Protein AF-A0A9W4GUT0-F1 (afdb_monomer)

Radius of gyration: 20.01 Å; Cα contacts (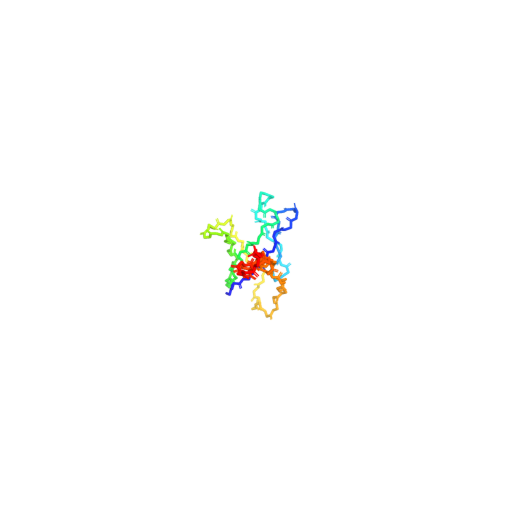8 Å, |Δi|>4): 134; chains: 1; bounding box: 44×55×43 Å

pLDDT: mean 80.52, std 18.6, range [43.09, 97.88]

Nearest PDB structures (foldseek):
  8b4h-assembly1_D  TM=7.982E-01  e=4.277E-02  Geobacillus stearothermophilus
  3b9c-assembly1_A  TM=4.876E-01  e=3.809E-01  Homo sapiens
  5it6-assembly1_A  TM=4.795E-01  e=4.857E-01  Gallus gallus
  5cbl-assembly4_D  TM=4.996E-01  e=6.993E-01  Homo sapiens

Structure (mmCIF, N/CA/C/O backbone):
data_AF-A0A9W4GUT0-F1
#
_entry.id   AF-A0A9W4GUT0-F1
#
loop_
_atom_site.group_PDB
_atom_site.id
_atom_site.type_symbol
_atom_site.label_atom_id
_atom_site.label_alt_id
_atom_site.label_comp_id
_atom_site.label_asym_id
_atom_site.label_entity_id
_atom_site.label_seq_id
_atom_site.pdbx_PDB_ins_code
_atom_site.Cartn_x
_atom_site.Cartn_y
_atom_site.Cartn_z
_atom_site.occupancy
_atom_site.B_iso_or_equiv
_atom_site.auth_seq_id
_atom_site.auth_comp_id
_atom_site.auth_asym_id
_atom_site.aut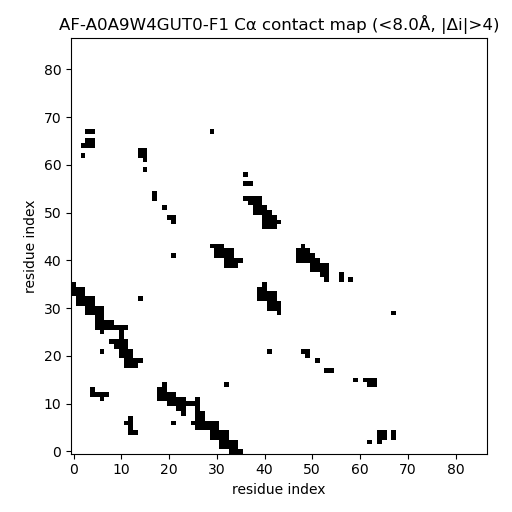h_atom_id
_atom_site.pdbx_PDB_model_num
ATOM 1 N N . MET A 1 1 ? -0.381 -6.798 11.014 1.00 89.00 1 MET A N 1
ATOM 2 C CA . MET A 1 1 ? -0.348 -8.031 10.172 1.00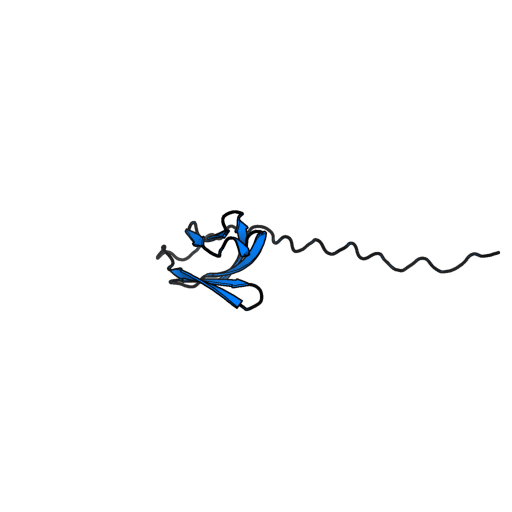 89.00 1 MET A CA 1
ATOM 3 C C . MET A 1 1 ? 0.153 -7.680 8.772 1.00 89.00 1 MET A C 1
ATOM 5 O O . MET A 1 1 ? -0.001 -6.528 8.395 1.00 89.00 1 MET A O 1
ATOM 9 N N . THR A 1 2 ? 0.685 -8.618 7.979 1.00 93.19 2 THR A N 1
ATOM 10 C CA . THR A 1 2 ? 1.164 -8.323 6.607 1.00 93.19 2 THR A CA 1
ATOM 11 C C . THR A 1 2 ? 0.411 -9.135 5.562 1.00 93.19 2 THR A C 1
ATOM 13 O O . THR A 1 2 ? 0.169 -10.326 5.744 1.00 93.19 2 THR A O 1
ATOM 16 N N . VAL A 1 3 ? 0.035 -8.488 4.459 1.00 93.69 3 VAL A N 1
ATOM 17 C CA . VAL A 1 3 ? -0.805 -9.062 3.406 1.00 93.69 3 VAL A CA 1
ATOM 18 C C . VAL A 1 3 ? -0.209 -8.767 2.034 1.00 93.69 3 VAL A C 1
ATOM 20 O O . VAL A 1 3 ? 0.004 -7.613 1.683 1.00 93.69 3 VAL A O 1
ATOM 23 N N . GLN A 1 4 ? -0.018 -9.792 1.208 1.00 95.38 4 GLN A N 1
ATOM 24 C CA . GLN A 1 4 ? 0.455 -9.608 -0.167 1.00 95.38 4 GLN A CA 1
ATOM 25 C C . GLN A 1 4 ? -0.686 -9.250 -1.124 1.00 95.38 4 GLN A C 1
ATOM 27 O O . GLN A 1 4 ? -1.749 -9.881 -1.114 1.00 95.38 4 GLN A O 1
ATOM 32 N N . ARG A 1 5 ? -0.480 -8.253 -1.988 1.00 95.19 5 ARG A N 1
ATOM 33 C CA . ARG A 1 5 ? -1.444 -7.859 -3.027 1.00 95.19 5 ARG A CA 1
ATOM 34 C C . ARG A 1 5 ? -0.774 -7.584 -4.357 1.00 95.19 5 ARG A C 1
ATOM 36 O O .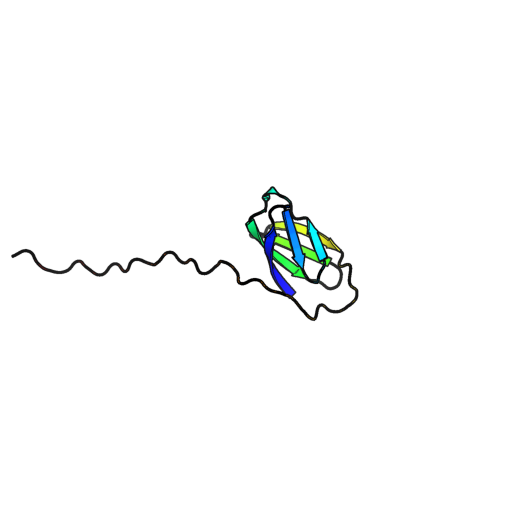 ARG A 1 5 ? 0.279 -6.967 -4.414 1.00 95.19 5 ARG A O 1
ATOM 43 N N . LEU A 1 6 ? -1.448 -7.995 -5.427 1.00 96.69 6 LEU A N 1
ATOM 44 C CA . LEU A 1 6 ? -1.115 -7.569 -6.777 1.00 96.69 6 LEU A CA 1
ATOM 45 C C . LEU A 1 6 ? -1.641 -6.149 -6.995 1.00 96.69 6 LEU A C 1
ATOM 47 O O . LEU A 1 6 ? -2.828 -5.889 -6.770 1.00 96.69 6 LEU A O 1
ATOM 51 N N . VAL A 1 7 ? -0.777 -5.252 -7.457 1.00 96.69 7 VAL A N 1
ATOM 52 C CA . VAL A 1 7 ? -1.191 -3.924 -7.910 1.00 96.69 7 VAL A CA 1
ATOM 53 C C . VAL A 1 7 ? -1.943 -4.078 -9.230 1.00 96.69 7 VAL A C 1
ATOM 55 O O . VAL A 1 7 ? -1.432 -4.662 -10.188 1.00 96.69 7 VAL A O 1
ATOM 58 N N . ASN A 1 8 ? -3.176 -3.577 -9.284 1.00 96.50 8 ASN A N 1
ATOM 59 C CA . ASN A 1 8 ? -3.991 -3.641 -10.493 1.00 96.50 8 ASN A CA 1
ATOM 60 C C . ASN A 1 8 ? -3.479 -2.681 -11.584 1.00 96.50 8 ASN A C 1
ATOM 62 O O . ASN A 1 8 ? -2.616 -1.845 -11.333 1.00 96.5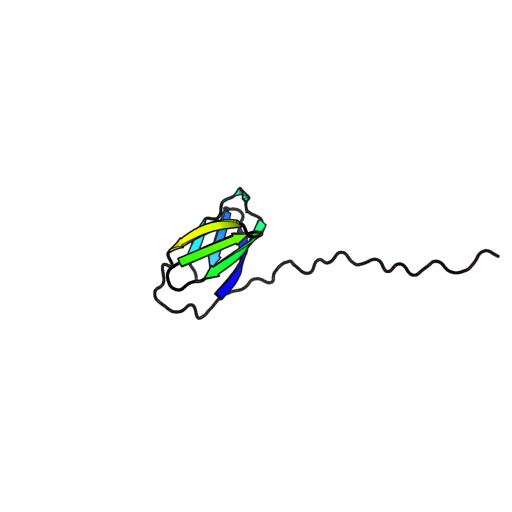0 8 ASN A O 1
ATOM 66 N N . ALA A 1 9 ? -4.054 -2.762 -12.788 1.00 96.00 9 ALA A N 1
ATOM 67 C CA . ALA A 1 9 ? -3.676 -1.921 -13.932 1.00 96.00 9 ALA A CA 1
ATOM 68 C C . ALA A 1 9 ? -3.816 -0.402 -13.687 1.00 96.00 9 ALA A C 1
ATOM 70 O O . ALA A 1 9 ? -3.192 0.393 -14.378 1.00 96.00 9 ALA A O 1
ATOM 71 N N . ASN A 1 10 ? -4.605 0.007 -12.687 1.00 96.44 10 ASN A N 1
ATOM 72 C CA . ASN A 1 10 ? -4.781 1.408 -12.303 1.00 96.44 10 ASN A CA 1
ATOM 73 C C . ASN A 1 10 ? -3.795 1.852 -11.206 1.00 96.44 10 ASN A C 1
ATOM 75 O O . ASN A 1 10 ? -3.956 2.933 -10.633 1.00 96.44 10 ASN A O 1
ATOM 79 N N . GLY A 1 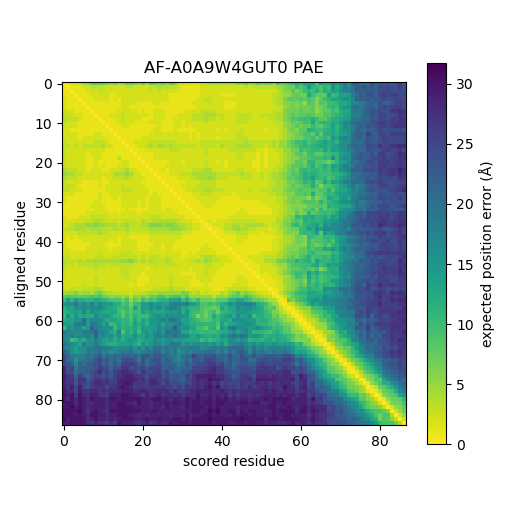11 ? -2.811 1.020 -10.850 1.00 97.19 11 GLY A N 1
ATOM 80 C CA . GLY A 1 11 ? -1.846 1.335 -9.802 1.00 97.19 11 GLY A CA 1
ATOM 81 C C . GLY A 1 11 ? -2.439 1.315 -8.392 1.00 97.19 11 GLY A C 1
ATOM 82 O O . GLY A 1 11 ? -2.012 2.099 -7.541 1.00 97.19 11 GLY A O 1
ATOM 83 N N . ARG A 1 12 ? -3.466 0.493 -8.139 1.00 97.88 12 ARG A N 1
ATOM 84 C CA . ARG A 1 12 ? -4.150 0.397 -6.838 1.00 97.88 12 ARG A CA 1
ATOM 85 C C . ARG A 1 12 ? -4.126 -1.021 -6.278 1.00 97.88 12 ARG A C 1
ATOM 87 O O . ARG A 1 12 ? -4.112 -1.998 -7.026 1.00 97.88 12 ARG A O 1
ATOM 94 N N . VAL A 1 13 ? -4.213 -1.123 -4.956 1.00 96.62 13 VAL A N 1
ATOM 95 C CA . VAL A 1 13 ? -4.416 -2.383 -4.224 1.00 96.62 13 VAL A CA 1
ATOM 96 C C . VAL A 1 13 ? -5.666 -2.301 -3.359 1.00 96.62 13 VAL A C 1
ATOM 98 O O . VAL A 1 13 ? -6.075 -1.211 -2.968 1.00 96.62 13 VAL A O 1
ATOM 101 N N . MET A 1 14 ? -6.273 -3.452 -3.063 1.00 95.00 14 MET A N 1
ATOM 102 C CA . MET A 1 14 ? -7.439 -3.547 -2.183 1.00 95.00 14 MET A CA 1
ATOM 103 C C . MET A 1 14 ? -7.125 -4.404 -0.957 1.00 95.00 14 MET A C 1
ATOM 105 O O . MET A 1 14 ? -6.766 -5.582 -1.084 1.00 95.00 14 MET A O 1
ATOM 109 N N . VAL A 1 15 ? -7.320 -3.837 0.232 1.00 92.62 15 VAL A N 1
ATOM 110 C CA . VAL A 1 15 ? -7.219 -4.536 1.522 1.00 92.62 15 VAL A CA 1
ATOM 111 C C . VAL A 1 15 ? -8.369 -4.078 2.409 1.00 92.62 15 VAL A C 1
ATOM 113 O O . VAL A 1 15 ? -8.713 -2.906 2.403 1.00 92.62 15 VAL A O 1
ATOM 116 N N . ALA A 1 16 ? -9.010 -5.016 3.113 1.00 88.06 16 ALA A N 1
ATOM 117 C CA . ALA A 1 16 ? -10.144 -4.737 4.003 1.00 88.06 16 ALA A CA 1
ATOM 118 C C . ALA A 1 16 ? -11.286 -3.904 3.366 1.00 88.06 16 ALA A C 1
ATOM 120 O O . ALA A 1 16 ? -11.971 -3.156 4.048 1.00 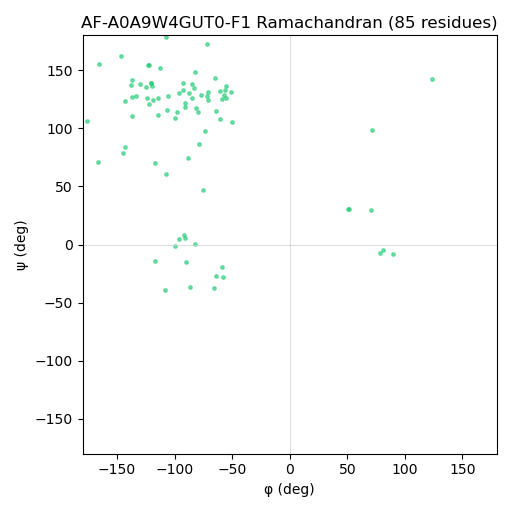88.06 16 ALA A O 1
ATOM 121 N N . GLY A 1 17 ? -11.498 -4.023 2.049 1.00 89.50 17 GLY A N 1
ATOM 122 C CA . GLY A 1 17 ? -12.512 -3.246 1.319 1.00 89.50 17 GLY A CA 1
ATOM 123 C C . GLY A 1 17 ? -12.086 -1.821 0.941 1.00 89.50 17 GLY A C 1
ATOM 124 O O . GLY A 1 17 ? -12.802 -1.166 0.190 1.00 89.50 17 GLY A O 1
ATOM 125 N N . GLN A 1 18 ? -10.908 -1.367 1.374 1.00 91.75 18 GLN A N 1
ATOM 126 C CA . GLN A 1 18 ? -10.349 -0.065 1.024 1.00 91.75 18 GLN A CA 1
ATOM 127 C C . GLN A 1 18 ? -9.381 -0.179 -0.158 1.00 91.75 18 GLN A C 1
ATOM 129 O O . GLN A 1 18 ? -8.473 -1.017 -0.174 1.00 91.75 18 GLN A O 1
ATOM 134 N N . TYR A 1 19 ? -9.568 0.690 -1.155 1.00 95.38 19 TYR A N 1
ATOM 135 C CA . TYR A 1 19 ? -8.621 0.861 -2.253 1.00 95.38 19 TYR A CA 1
ATOM 136 C C . TYR A 1 19 ? -7.553 1.882 -1.881 1.00 95.38 19 TYR A C 1
ATOM 138 O O . TYR A 1 19 ? -7.865 3.003 -1.492 1.00 95.38 19 TYR A O 1
ATOM 146 N N . MET A 1 20 ? -6.295 1.511 -2.084 1.00 96.00 20 MET A N 1
ATOM 147 C CA . MET A 1 20 ? -5.142 2.365 -1.824 1.00 96.00 20 MET A CA 1
ATOM 148 C C . MET A 1 20 ? -4.344 2.570 -3.101 1.00 96.00 20 MET A C 1
ATOM 150 O O . MET A 1 20 ? -4.156 1.637 -3.890 1.00 96.00 20 MET A O 1
ATOM 154 N N . ARG A 1 21 ? -3.886 3.804 -3.314 1.00 97.56 21 ARG A N 1
ATOM 155 C CA . ARG A 1 21 ? -3.076 4.176 -4.476 1.00 97.56 21 ARG A CA 1
ATOM 156 C C . ARG A 1 21 ? -1.607 3.875 -4.184 1.00 97.56 21 ARG A C 1
ATOM 158 O O . ARG A 1 21 ? -1.083 4.336 -3.177 1.00 97.56 21 ARG A O 1
ATOM 165 N N . VAL A 1 22 ? -0.983 3.111 -5.075 1.00 96.94 22 VAL A N 1
ATOM 166 C CA . VAL A 1 22 ? 0.451 2.770 -5.050 1.00 96.94 22 VAL A CA 1
ATOM 167 C C . VAL A 1 22 ? 1.179 3.499 -6.176 1.00 96.94 22 VAL A C 1
ATOM 169 O O . VAL A 1 22 ? 2.273 4.005 -5.991 1.00 96.94 22 VAL A O 1
ATOM 172 N N . GLY A 1 23 ? 0.541 3.592 -7.346 1.00 94.75 23 GLY A N 1
ATOM 173 C CA . GLY A 1 23 ? 1.103 4.211 -8.545 1.00 94.75 23 GLY A CA 1
ATOM 174 C C . GLY A 1 23 ? 1.116 3.243 -9.724 1.00 94.75 23 GLY A C 1
ATOM 175 O O . GLY A 1 23 ? 1.348 2.045 -9.563 1.00 94.75 23 GLY A O 1
ATOM 176 N N . ALA A 1 24 ? 0.850 3.762 -10.926 1.00 93.44 24 ALA A N 1
ATOM 177 C CA . ALA A 1 24 ? 0.760 2.947 -12.139 1.00 93.44 24 ALA A CA 1
ATOM 178 C C . ALA A 1 24 ? 2.094 2.265 -12.497 1.00 93.44 24 ALA A C 1
ATOM 180 O O . ALA A 1 24 ? 2.075 1.171 -13.054 1.00 93.44 24 ALA A O 1
ATOM 181 N N . LEU A 1 25 ? 3.230 2.852 -12.097 1.00 95.88 25 LEU A N 1
ATOM 182 C CA . LEU A 1 25 ? 4.572 2.273 -12.246 1.00 95.88 25 LEU A CA 1
ATOM 183 C C . LEU A 1 25 ? 4.716 0.902 -11.562 1.00 95.88 25 LEU A C 1
ATOM 185 O O . LEU A 1 25 ? 5.508 0.065 -11.988 1.00 95.88 25 LEU A O 1
ATOM 189 N N . HIS A 1 26 ? 3.936 0.657 -10.509 1.00 95.38 26 HIS A N 1
ATOM 190 C CA . HIS A 1 26 ? 3.976 -0.592 -9.755 1.00 95.38 26 HIS A CA 1
ATOM 191 C C . HIS A 1 26 ? 2.913 -1.599 -10.211 1.00 95.38 26 HIS A C 1
ATOM 193 O O . HIS A 1 26 ? 2.786 -2.653 -9.594 1.00 95.38 26 HIS A O 1
ATOM 199 N N . SER A 1 27 ? 2.150 -1.311 -11.272 1.00 96.31 27 SER A N 1
ATOM 200 C CA . SER A 1 27 ? 1.126 -2.225 -11.800 1.00 96.31 27 SER A CA 1
ATOM 201 C C . SER A 1 27 ? 1.723 -3.592 -12.138 1.00 96.31 27 SER A C 1
ATOM 203 O O . SER A 1 27 ? 2.802 -3.688 -12.715 1.00 96.31 27 SER A O 1
ATOM 205 N N . GLY A 1 28 ? 1.025 -4.665 -11.764 1.00 95.44 28 GLY A N 1
ATOM 206 C CA . GLY A 1 28 ? 1.499 -6.036 -11.965 1.00 95.44 28 GLY A CA 1
ATOM 207 C C . GLY A 1 28 ? 2.555 -6.508 -10.958 1.00 95.44 28 GLY A C 1
ATOM 208 O O . GLY A 1 28 ? 2.856 -7.701 -10.932 1.00 95.44 28 GLY A O 1
ATOM 209 N N . LYS A 1 29 ? 3.073 -5.630 -10.089 1.00 95.62 29 LYS A N 1
ATOM 210 C CA . LYS A 1 29 ? 3.970 -6.020 -8.996 1.00 95.62 29 LYS A CA 1
ATOM 211 C C . LYS A 1 29 ? 3.172 -6.540 -7.801 1.00 95.62 29 LYS A C 1
ATOM 213 O O . LYS A 1 29 ? 2.043 -6.110 -7.546 1.00 95.62 29 LYS A O 1
ATOM 218 N N . VAL A 1 30 ? 3.764 -7.474 -7.060 1.00 97.00 30 VAL A N 1
ATOM 219 C CA . VAL A 1 30 ? 3.235 -7.923 -5.767 1.00 97.00 30 VAL A CA 1
ATOM 220 C C . VAL A 1 30 ? 3.857 -7.063 -4.673 1.00 97.00 30 VAL A C 1
ATOM 222 O O . VAL A 1 30 ? 5.076 -7.009 -4.538 1.00 97.00 30 VAL A O 1
ATOM 225 N N . VAL A 1 31 ? 3.018 -6.385 -3.900 1.00 96.75 31 VAL A N 1
ATOM 226 C CA . VAL A 1 31 ? 3.431 -5.518 -2.792 1.00 96.75 31 VAL A CA 1
ATOM 227 C C . VAL A 1 31 ? 2.980 -6.102 -1.459 1.00 96.75 31 VAL A C 1
ATOM 229 O O . VAL A 1 31 ? 1.968 -6.807 -1.383 1.00 96.75 31 VAL A O 1
ATOM 232 N N . ASN A 1 32 ? 3.726 -5.788 -0.406 1.00 97.50 32 ASN A N 1
ATOM 233 C CA . ASN A 1 32 ? 3.386 -6.109 0.970 1.00 97.50 32 ASN A CA 1
ATOM 234 C C . ASN A 1 32 ? 2.602 -4.944 1.566 1.00 97.50 32 ASN A C 1
ATOM 236 O O . ASN A 1 32 ? 3.116 -3.838 1.679 1.00 97.50 32 ASN A O 1
ATOM 240 N N . VAL A 1 33 ? 1.361 -5.190 1.967 1.00 96.12 33 VAL A N 1
ATOM 241 C CA . VAL A 1 33 ? 0.568 -4.232 2.732 1.00 96.12 33 VAL A CA 1
ATOM 242 C C . VAL A 1 33 ? 0.634 -4.630 4.197 1.00 96.12 33 VAL A C 1
ATOM 244 O O . VAL A 1 33 ? 0.075 -5.653 4.600 1.00 96.12 33 VAL A O 1
ATOM 247 N N . ILE A 1 34 ? 1.340 -3.832 4.984 1.00 95.25 34 ILE A N 1
ATOM 248 C CA . ILE A 1 34 ? 1.360 -3.918 6.436 1.00 95.25 34 ILE A CA 1
ATOM 249 C C . ILE A 1 34 ? 0.111 -3.197 6.927 1.00 95.25 34 ILE A C 1
ATOM 251 O O . ILE A 1 34 ? -0.101 -2.017 6.662 1.00 95.25 34 ILE A O 1
ATOM 255 N N . VAL A 1 35 ? -0.746 -3.953 7.588 1.00 92.38 35 VAL A N 1
ATOM 256 C CA . VAL A 1 35 ? -1.986 -3.485 8.185 1.00 92.38 35 VAL A CA 1
ATOM 257 C C . VAL A 1 35 ? -1.717 -3.238 9.662 1.00 92.38 35 VAL A C 1
ATOM 259 O O . VAL A 1 35 ? -1.432 -4.190 10.405 1.00 92.38 35 VAL A O 1
ATOM 262 N N . GLU A 1 36 ? -1.806 -1.974 10.049 1.00 88.88 36 GLU A N 1
ATOM 263 C CA . GLU A 1 36 ? -1.752 -1.490 11.426 1.00 88.88 36 GLU A CA 1
ATOM 264 C C . GLU A 1 36 ? -3.155 -1.036 11.857 1.00 88.88 36 GLU A C 1
ATOM 266 O O . GLU A 1 36 ? -4.106 -1.107 11.075 1.00 88.88 36 GLU A O 1
ATOM 271 N N . ASP A 1 37 ? -3.298 -0.593 13.105 1.00 82.88 37 ASP A N 1
ATOM 272 C CA . ASP A 1 37 ? -4.612 -0.262 13.670 1.00 82.88 37 ASP A CA 1
ATOM 273 C C . ASP A 1 37 ? -5.255 0.946 12.982 1.00 82.88 37 ASP A C 1
ATOM 275 O O . ASP A 1 37 ? -6.461 0.981 12.757 1.00 82.88 37 ASP A O 1
ATOM 279 N N . THR A 1 38 ? -4.439 1.936 12.618 1.00 86.44 38 THR A N 1
ATOM 280 C CA . THR A 1 38 ? -4.915 3.224 12.097 1.00 86.44 38 THR A CA 1
ATOM 281 C C . THR A 1 38 ? -4.482 3.496 10.664 1.00 86.44 38 THR A C 1
ATOM 283 O O . THR A 1 38 ? -5.024 4.400 10.035 1.00 86.44 38 THR A O 1
ATOM 286 N N . HIS A 1 39 ? -3.525 2.736 10.126 1.00 91.25 39 HIS A N 1
ATOM 287 C CA . HIS A 1 39 ? -2.941 2.983 8.811 1.00 91.25 39 HIS A CA 1
ATOM 288 C C . HIS A 1 39 ? -2.542 1.683 8.102 1.00 91.25 39 HIS A C 1
ATOM 290 O O . HIS A 1 39 ? -2.381 0.616 8.696 1.00 91.25 39 HIS A O 1
ATOM 296 N N . PHE A 1 40 ? -2.355 1.801 6.795 1.00 94.50 40 PHE A N 1
ATOM 297 C CA . PHE A 1 40 ? -1.791 0.792 5.919 1.00 94.50 40 PHE A CA 1
ATOM 298 C C . PHE A 1 40 ? -0.466 1.296 5.366 1.00 94.50 40 PHE A C 1
ATOM 300 O O . PHE A 1 40 ? -0.433 2.352 4.733 1.00 94.50 40 PHE A O 1
ATOM 307 N N . ARG A 1 41 ? 0.603 0.517 5.527 1.00 96.69 41 ARG A N 1
ATOM 308 C CA . ARG A 1 41 ? 1.908 0.796 4.917 1.00 96.69 41 ARG A CA 1
ATOM 309 C C . ARG A 1 41 ? 2.143 -0.160 3.762 1.00 96.69 41 ARG A C 1
ATOM 311 O O . ARG A 1 41 ? 1.996 -1.372 3.909 1.00 96.69 41 ARG A O 1
ATOM 318 N N . ILE A 1 42 ? 2.483 0.373 2.598 1.00 97.19 42 ILE A N 1
ATOM 319 C CA . ILE A 1 42 ? 2.693 -0.402 1.377 1.00 97.19 42 ILE A CA 1
ATOM 320 C C . ILE A 1 42 ? 4.187 -0.447 1.104 1.00 97.19 42 ILE A C 1
ATOM 322 O O . ILE A 1 42 ? 4.795 0.581 0.836 1.00 97.19 42 ILE A O 1
ATOM 326 N N . VAL A 1 43 ? 4.759 -1.644 1.155 1.00 97.69 43 VAL A N 1
ATOM 327 C CA . VAL A 1 43 ? 6.192 -1.893 1.001 1.00 97.69 43 VAL A CA 1
ATOM 328 C C . VAL A 1 43 ? 6.432 -2.821 -0.185 1.00 97.69 43 VAL A C 1
ATOM 330 O O . VAL A 1 43 ? 5.721 -3.813 -0.372 1.00 97.69 43 VAL A O 1
ATOM 333 N N . HIS A 1 44 ? 7.455 -2.539 -0.979 1.00 96.06 44 HIS A N 1
ATOM 334 C CA . HIS A 1 44 ? 7.910 -3.405 -2.060 1.00 96.06 44 HIS A CA 1
ATOM 335 C C . HIS A 1 44 ? 9.433 -3.478 -2.045 1.00 96.06 44 HIS A C 1
ATOM 337 O O . HIS A 1 44 ? 10.085 -2.448 -2.005 1.00 96.06 44 HIS A O 1
ATOM 343 N N . GLU A 1 45 ? 9.991 -4.692 -2.022 1.00 94.12 45 GLU A N 1
ATOM 344 C CA . GLU A 1 45 ? 11.451 -4.917 -1.996 1.00 94.12 45 GLU A CA 1
ATOM 345 C C . GLU A 1 45 ? 12.202 -4.136 -0.896 1.00 94.12 45 GLU A C 1
ATOM 347 O O . GLU A 1 45 ? 13.367 -3.792 -1.039 1.00 94.12 45 GLU A O 1
ATOM 352 N N . GLY A 1 46 ? 11.534 -3.880 0.235 1.00 92.12 46 GLY A N 1
ATOM 353 C CA . GLY A 1 46 ? 12.096 -3.135 1.368 1.00 92.12 46 GLY A CA 1
ATOM 354 C C . GLY A 1 46 ? 11.882 -1.619 1.309 1.00 92.12 46 GLY A C 1
ATOM 355 O O . GLY A 1 46 ? 12.115 -0.952 2.311 1.00 92.12 46 GLY A O 1
ATOM 356 N N . GLU A 1 47 ? 11.374 -1.083 0.199 1.00 94.62 47 GLU A N 1
ATOM 357 C CA . GLU A 1 47 ? 11.036 0.333 0.043 1.00 94.62 47 GLU A CA 1
ATOM 358 C C . GLU A 1 47 ? 9.568 0.599 0.403 1.00 94.62 47 GLU A C 1
ATOM 360 O O . GLU A 1 47 ? 8.663 -0.113 -0.044 1.00 94.62 47 GLU A O 1
ATOM 365 N N . GLU A 1 48 ? 9.316 1.639 1.199 1.00 96.50 48 GLU A N 1
ATOM 366 C CA . GLU A 1 48 ? 7.963 2.114 1.482 1.00 96.50 48 GLU A CA 1
ATOM 367 C C . GLU A 1 48 ? 7.451 2.974 0.322 1.00 96.50 48 GLU A C 1
ATOM 369 O O . GLU A 1 48 ? 7.955 4.060 0.059 1.00 96.50 48 GLU A O 1
ATOM 374 N N . LEU A 1 49 ? 6.424 2.479 -0.368 1.00 96.56 49 LEU A N 1
ATOM 375 C CA . LEU A 1 49 ? 5.836 3.136 -1.533 1.00 96.56 49 LEU A CA 1
ATOM 376 C C . LEU A 1 49 ? 4.754 4.149 -1.150 1.00 96.56 49 LEU A C 1
ATOM 378 O O . LEU A 1 49 ? 4.572 5.152 -1.836 1.00 96.56 49 LEU A O 1
ATOM 382 N N . ALA A 1 50 ? 3.965 3.846 -0.115 1.00 95.44 50 ALA A N 1
ATOM 383 C CA . ALA A 1 50 ? 2.857 4.693 0.319 1.00 95.44 50 ALA A CA 1
ATOM 384 C C . ALA A 1 50 ? 2.345 4.318 1.714 1.00 95.44 50 ALA A C 1
ATOM 386 O O . ALA A 1 50 ? 2.386 3.150 2.110 1.00 95.44 50 ALA A O 1
ATOM 387 N N . VAL A 1 51 ? 1.735 5.296 2.387 1.00 96.38 51 VAL A N 1
ATOM 388 C CA . VAL A 1 51 ? 0.971 5.111 3.626 1.00 96.38 51 VAL A CA 1
ATOM 389 C C . VAL A 1 51 ? -0.433 5.680 3.441 1.00 96.38 51 VAL A C 1
ATOM 391 O O . VAL A 1 51 ? -0.595 6.765 2.885 1.00 96.38 51 VAL A O 1
ATOM 394 N N . HIS A 1 52 ? -1.455 4.947 3.887 1.00 94.50 52 HIS A N 1
ATOM 395 C CA . HIS A 1 52 ? -2.858 5.373 3.819 1.00 94.50 52 HIS A CA 1
ATOM 396 C C . HIS A 1 52 ? -3.539 5.211 5.177 1.00 94.50 52 HIS A C 1
ATOM 398 O O . HIS A 1 52 ? -3.342 4.175 5.807 1.00 94.50 52 HIS A O 1
ATOM 404 N N . PRO A 1 53 ? -4.373 6.162 5.628 1.00 91.50 53 PRO A N 1
ATOM 405 C CA . PRO A 1 53 ? -5.181 5.968 6.826 1.00 91.50 53 PRO A CA 1
ATOM 406 C C . PRO A 1 53 ? -6.196 4.843 6.617 1.00 91.50 53 PRO A C 1
ATOM 408 O O . PRO A 1 53 ? -6.760 4.687 5.529 1.00 91.50 53 PRO A O 1
ATOM 411 N N . SER A 1 54 ? -6.436 4.063 7.666 1.00 86.62 54 SER A N 1
ATOM 412 C CA . SER A 1 54 ? -7.543 3.117 7.711 1.00 86.62 54 SER A CA 1
ATOM 413 C C . SER A 1 54 ? -8.851 3.884 7.834 1.00 86.62 54 SER A C 1
ATOM 415 O O . SER A 1 54 ? -8.997 4.763 8.675 1.00 86.62 54 SER A O 1
ATOM 417 N N . THR A 1 55 ? -9.817 3.542 6.987 1.00 84.12 55 THR A N 1
ATOM 418 C CA . THR A 1 55 ? -11.180 4.096 7.047 1.00 84.12 55 THR A CA 1
ATOM 419 C C . THR A 1 55 ? -12.120 3.259 7.916 1.00 84.12 55 THR A C 1
ATOM 421 O O . THR A 1 55 ? -13.319 3.523 7.960 1.00 84.12 55 THR A O 1
ATOM 424 N N . SER A 1 56 ? -11.601 2.227 8.589 1.00 71.44 56 SER A N 1
ATOM 425 C CA . SER A 1 56 ? -12.378 1.359 9.468 1.00 71.44 56 SER A CA 1
ATOM 426 C C . SER A 1 56 ? -11.785 1.326 10.871 1.00 71.44 56 SER A C 1
ATOM 428 O O . SER A 1 56 ? -10.629 0.950 11.034 1.00 71.44 56 SER A O 1
ATOM 430 N N . ASP A 1 57 ? -12.616 1.628 11.871 1.00 65.81 57 ASP A N 1
ATOM 431 C CA . ASP A 1 57 ? -12.298 1.487 13.302 1.00 65.81 5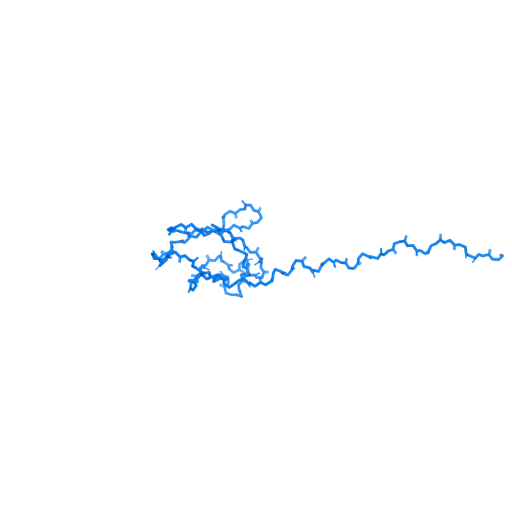7 ASP A CA 1
ATOM 432 C C . ASP A 1 57 ? -12.501 0.051 13.820 1.00 65.81 57 ASP A C 1
ATOM 434 O O . ASP A 1 57 ? -12.356 -0.234 15.008 1.00 65.81 57 ASP A O 1
ATOM 438 N N . LYS A 1 58 ? -12.916 -0.873 12.943 1.00 66.44 58 LYS A N 1
ATOM 439 C CA . LYS A 1 58 ? -13.194 -2.264 13.308 1.00 66.44 58 LYS A CA 1
ATOM 440 C C . LYS A 1 58 ? -11.942 -3.112 13.090 1.00 66.44 58 LYS A C 1
ATOM 442 O O . LYS A 1 58 ? -11.306 -2.979 12.043 1.00 66.44 58 LYS A O 1
ATOM 447 N N . PRO A 1 59 ? -11.627 -4.049 14.002 1.00 61.91 59 PRO A N 1
ATOM 448 C CA . PRO A 1 59 ? -10.533 -4.985 13.784 1.00 61.91 59 PRO A CA 1
ATOM 449 C C . PRO A 1 59 ? -10.752 -5.747 12.471 1.00 61.91 59 PRO A C 1
ATOM 451 O O . PRO A 1 59 ? -11.852 -6.231 12.186 1.00 61.91 59 PRO A O 1
ATOM 454 N N . ILE A 1 60 ? -9.706 -5.844 11.648 1.00 64.75 60 ILE A N 1
ATOM 455 C CA . ILE A 1 60 ? -9.789 -6.491 10.336 1.00 64.75 60 ILE A CA 1
ATOM 456 C C . ILE A 1 60 ? -9.866 -8.008 10.541 1.00 64.75 60 ILE A C 1
ATOM 458 O O . ILE A 1 60 ? -8.858 -8.685 10.712 1.00 64.75 60 ILE A O 1
ATOM 462 N N . THR A 1 61 ? -11.081 -8.553 10.506 1.00 65.50 61 THR A N 1
ATOM 463 C CA . THR A 1 61 ? -11.347 -9.987 10.718 1.00 65.50 61 THR A CA 1
ATOM 464 C C . THR A 1 61 ? -11.312 -10.818 9.433 1.00 65.50 61 THR A C 1
ATOM 466 O O . THR A 1 61 ? -11.244 -12.044 9.493 1.00 65.50 61 THR A O 1
ATOM 469 N N . ARG A 1 62 ? -11.353 -10.184 8.249 1.00 56.28 62 ARG A N 1
ATOM 470 C CA . ARG A 1 62 ? -11.418 -10.884 6.956 1.00 56.28 62 ARG A CA 1
ATOM 471 C C . ARG A 1 62 ? -10.494 -10.269 5.911 1.00 56.28 62 ARG A C 1
ATOM 473 O O . ARG A 1 62 ? -10.761 -9.202 5.363 1.00 56.28 62 ARG A O 1
ATOM 480 N N . VAL A 1 63 ? -9.440 -11.000 5.560 1.00 64.94 63 VAL A N 1
ATOM 481 C CA . VAL A 1 63 ? -8.478 -10.612 4.523 1.00 64.94 63 VAL A CA 1
ATOM 482 C C . VAL A 1 63 ? -8.564 -11.593 3.355 1.00 64.94 63 VAL A C 1
ATOM 484 O O . VAL A 1 63 ? -8.164 -12.746 3.468 1.00 64.94 63 VAL A O 1
ATOM 487 N N . LYS A 1 64 ? -9.060 -11.146 2.193 1.00 58.91 64 LYS A N 1
ATOM 488 C CA . LYS A 1 64 ? -9.097 -11.980 0.975 1.00 58.91 64 LYS A CA 1
ATOM 489 C C . LYS A 1 64 ? -7.723 -12.018 0.303 1.00 58.91 64 LYS A C 1
ATOM 491 O O . LYS A 1 64 ? -7.446 -11.187 -0.555 1.00 58.91 64 LYS A O 1
ATOM 496 N N . ALA A 1 65 ? -6.854 -12.939 0.715 1.00 62.81 65 ALA A N 1
ATOM 497 C CA . ALA A 1 65 ? -5.563 -13.159 0.069 1.00 62.81 65 ALA A CA 1
ATOM 498 C C . ALA A 1 65 ? -5.720 -13.821 -1.306 1.00 62.81 65 ALA A C 1
ATOM 500 O O . ALA A 1 65 ? -6.403 -14.833 -1.432 1.00 62.81 65 ALA A O 1
ATOM 501 N N . TRP A 1 66 ? -5.111 -13.232 -2.337 1.00 67.38 66 TRP A N 1
ATOM 502 C CA . TRP A 1 66 ? -4.934 -13.917 -3.617 1.00 67.38 66 TRP A CA 1
ATOM 503 C C . TRP A 1 66 ? -3.664 -14.764 -3.529 1.00 67.38 66 TRP A C 1
ATOM 505 O O . TRP A 1 66 ? -2.685 -14.264 -2.966 1.00 67.38 66 TRP A O 1
ATOM 515 N N . PRO A 1 67 ? -3.660 -16.008 -4.050 1.00 54.19 67 PRO A N 1
ATOM 516 C CA . PRO A 1 67 ? -2.454 -16.825 -4.063 1.00 54.19 67 PRO A CA 1
ATOM 517 C C . PRO A 1 67 ? -1.339 -16.041 -4.755 1.00 54.19 67 PRO A C 1
ATOM 519 O O . PRO A 1 67 ? -1.522 -15.516 -5.859 1.00 54.19 67 PRO A O 1
ATOM 522 N N . SER A 1 68 ? -0.205 -15.906 -4.070 1.00 54.34 68 SER A N 1
ATOM 523 C CA . SER A 1 68 ? 0.984 -15.293 -4.640 1.00 54.34 68 SER A CA 1
ATOM 524 C C . SER A 1 68 ? 1.398 -16.120 -5.852 1.00 54.34 68 SER A C 1
ATOM 526 O O . SER A 1 68 ? 1.463 -17.348 -5.812 1.00 54.34 68 SER A O 1
ATOM 528 N N . ARG A 1 69 ? 1.662 -15.453 -6.977 1.00 57.31 69 ARG A N 1
ATOM 529 C CA . ARG A 1 69 ? 2.172 -16.085 -8.200 1.00 57.31 69 ARG A CA 1
ATOM 530 C C . ARG A 1 69 ? 3.664 -16.426 -8.020 1.00 57.31 69 ARG A C 1
ATOM 532 O O . ARG A 1 69 ? 4.476 -16.063 -8.857 1.00 57.31 69 ARG A O 1
ATOM 539 N N . GLN A 1 70 ? 4.023 -17.034 -6.889 1.00 56.66 70 GLN A N 1
ATOM 540 C CA . GLN A 1 70 ? 5.399 -17.345 -6.494 1.00 56.66 70 GLN A CA 1
ATOM 541 C C . GLN A 1 70 ? 5.792 -18.801 -6.767 1.00 56.66 70 GLN A C 1
ATOM 543 O O . GLN A 1 70 ? 6.949 -19.151 -6.609 1.00 56.66 70 GLN A O 1
ATOM 548 N N . SER A 1 71 ? 4.884 -19.629 -7.287 1.00 49.75 71 SER A N 1
ATOM 549 C CA . SER A 1 71 ? 5.190 -20.968 -7.804 1.00 49.75 71 SER A CA 1
ATOM 550 C C . SER A 1 71 ? 5.113 -21.005 -9.335 1.00 49.75 71 SER A C 1
ATOM 552 O O . SER A 1 71 ? 4.333 -21.725 -9.953 1.00 49.75 71 SER A O 1
ATOM 554 N N . ARG A 1 72 ? 5.957 -20.198 -9.976 1.00 52.50 72 ARG A N 1
ATOM 555 C CA . ARG A 1 72 ? 6.606 -20.606 -11.227 1.00 52.50 72 ARG A CA 1
ATOM 556 C C . ARG A 1 72 ? 8.100 -20.633 -10.951 1.00 52.50 72 ARG A C 1
ATOM 558 O O . ARG A 1 72 ? 8.842 -19.782 -11.424 1.00 52.50 72 ARG A O 1
ATOM 565 N N . GLU A 1 73 ? 8.512 -21.604 -10.146 1.00 52.66 73 GLU A N 1
ATOM 566 C CA . GLU A 1 73 ? 9.884 -22.081 -10.231 1.00 52.66 73 GLU A CA 1
ATOM 567 C C . GLU A 1 73 ? 10.084 -22.543 -11.686 1.00 52.66 73 GLU A C 1
ATOM 569 O O . GLU A 1 73 ? 9.213 -23.247 -12.222 1.00 52.66 73 GLU A O 1
ATOM 574 N N . PRO A 1 74 ? 11.134 -22.092 -12.396 1.00 50.03 74 PRO A N 1
ATOM 575 C CA . PRO A 1 74 ? 11.502 -22.716 -13.656 1.00 50.03 74 PRO A CA 1
ATOM 576 C C . PRO A 1 74 ? 11.594 -24.214 -13.387 1.00 50.03 74 PRO A C 1
ATOM 578 O O . PRO A 1 74 ? 12.203 -24.604 -12.397 1.00 50.03 74 PRO A O 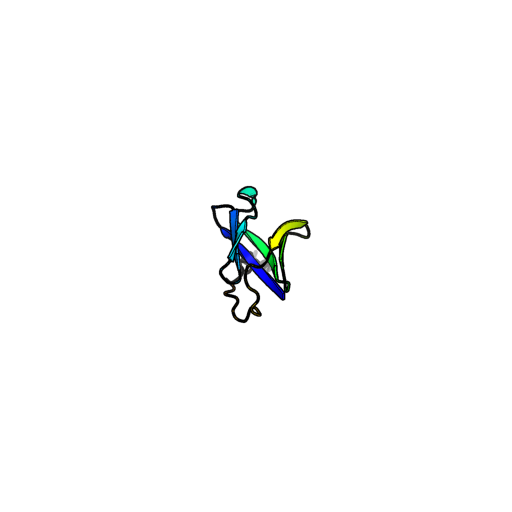1
ATOM 581 N N . ARG A 1 75 ? 10.970 -25.053 -14.222 1.00 59.59 75 ARG A N 1
ATOM 582 C CA . ARG A 1 75 ? 11.183 -26.504 -14.158 1.00 59.59 75 ARG A CA 1
ATOM 583 C C . ARG A 1 75 ? 12.693 -26.726 -14.163 1.00 59.59 75 ARG A C 1
ATOM 585 O O . ARG A 1 75 ? 13.322 -26.504 -15.196 1.00 59.59 75 ARG A O 1
ATOM 592 N N . GLN A 1 76 ? 13.259 -27.066 -13.009 1.00 58.06 76 GLN A N 1
ATOM 593 C CA . GLN A 1 76 ? 14.667 -27.385 -12.873 1.00 58.06 76 GLN A CA 1
ATOM 594 C C . GLN A 1 76 ? 14.886 -28.587 -13.790 1.00 58.06 76 GLN A C 1
ATOM 596 O O . GLN A 1 76 ? 14.334 -29.660 -13.556 1.00 58.06 76 GLN A O 1
ATOM 601 N N . ALA A 1 77 ? 15.568 -28.373 -14.914 1.00 54.59 77 ALA A N 1
ATOM 602 C CA . ALA A 1 77 ? 15.997 -29.470 -15.758 1.00 54.59 77 ALA A CA 1
ATOM 603 C C . ALA A 1 77 ? 16.992 -30.282 -14.927 1.00 54.59 77 ALA A C 1
ATOM 605 O O . ALA A 1 77 ? 18.037 -29.756 -14.544 1.00 54.59 77 ALA A O 1
ATOM 606 N N . SER A 1 78 ? 16.636 -31.522 -14.597 1.00 54.28 78 SER A N 1
ATOM 607 C CA . SER A 1 78 ? 17.560 -32.460 -13.967 1.00 54.28 78 SER A CA 1
ATOM 608 C C . SER A 1 78 ? 18.767 -32.658 -14.886 1.00 54.28 78 SER A C 1
ATOM 610 O O . SER A 1 78 ? 18.576 -33.012 -16.052 1.00 54.28 78 SER A O 1
ATOM 612 N N . PRO A 1 79 ? 20.004 -32.442 -14.414 1.00 63.59 79 PRO A N 1
ATOM 613 C CA . PRO A 1 79 ? 21.188 -32.802 -15.165 1.00 63.59 79 PRO A CA 1
ATOM 614 C C . PRO A 1 79 ? 21.550 -34.252 -14.833 1.00 63.59 79 PRO A C 1
ATOM 616 O O . PRO A 1 79 ? 22.493 -34.496 -14.096 1.00 63.59 79 PRO A O 1
ATOM 619 N N . GLU A 1 80 ? 20.806 -35.217 -15.363 1.00 59.66 80 GLU A N 1
ATOM 620 C CA . GLU A 1 80 ? 21.196 -36.630 -15.302 1.00 59.66 80 GLU A CA 1
ATOM 621 C C . GLU A 1 80 ? 20.796 -37.311 -16.607 1.00 59.66 80 GLU A C 1
ATOM 623 O O . GLU A 1 80 ? 19.717 -37.865 -16.715 1.00 59.66 80 GLU A O 1
ATOM 628 N N . ASP A 1 81 ? 21.658 -37.185 -17.620 1.00 57.81 81 ASP A N 1
ATOM 629 C CA . ASP A 1 81 ? 21.787 -38.146 -18.724 1.00 57.81 81 ASP A CA 1
ATOM 630 C C . ASP A 1 81 ? 23.081 -37.847 -19.502 1.00 57.81 81 ASP A C 1
ATOM 632 O O . ASP A 1 81 ? 23.085 -37.329 -20.618 1.00 57.81 81 ASP A O 1
ATOM 636 N N . LYS A 1 82 ? 24.233 -38.144 -18.890 1.00 51.69 82 LYS A N 1
ATOM 637 C CA . LYS A 1 82 ? 25.466 -38.438 -19.638 1.00 51.69 82 LYS A CA 1
ATOM 638 C C . LYS A 1 82 ? 26.286 -39.496 -18.911 1.00 51.69 82 LYS A C 1
ATOM 640 O O . LYS A 1 82 ? 27.306 -39.201 -18.299 1.00 51.69 82 LYS A O 1
ATOM 645 N N . ALA A 1 83 ? 25.870 -40.747 -19.054 1.00 50.72 83 ALA A N 1
ATOM 646 C CA . ALA A 1 83 ? 26.797 -41.865 -18.993 1.00 50.72 83 ALA A CA 1
ATOM 647 C C . ALA A 1 83 ? 26.385 -42.942 -20.004 1.00 50.72 83 ALA A C 1
ATOM 649 O O . ALA A 1 83 ? 25.281 -43.468 -19.956 1.00 50.72 83 ALA A O 1
ATOM 650 N N . SER A 1 84 ? 27.341 -43.263 -20.878 1.00 47.06 84 SER A N 1
ATOM 651 C CA . SER A 1 84 ? 27.467 -44.510 -21.641 1.00 47.06 84 SER A CA 1
ATOM 652 C C . SER A 1 84 ? 26.494 -44.786 -22.789 1.00 47.06 84 SER A C 1
ATOM 654 O O . SER A 1 84 ? 25.450 -45.405 -22.619 1.00 47.06 84 SER A O 1
ATOM 656 N N . SER A 1 85 ? 26.953 -44.500 -24.011 1.00 43.09 85 SER A N 1
ATOM 657 C CA . SER A 1 85 ? 27.272 -45.554 -24.995 1.00 43.09 85 SER A CA 1
ATOM 658 C C . SER A 1 85 ? 27.863 -44.929 -26.260 1.00 43.09 85 SER A C 1
ATOM 660 O O . SER A 1 85 ? 27.143 -44.337 -27.058 1.00 43.09 85 SER A O 1
ATOM 662 N N . ILE A 1 86 ? 29.173 -45.074 -26.456 1.00 49.16 86 ILE A N 1
ATOM 663 C CA . ILE A 1 86 ? 29.751 -45.166 -27.801 1.00 49.16 86 ILE A CA 1
ATOM 664 C C . ILE A 1 86 ? 30.496 -46.496 -27.822 1.00 49.16 86 ILE A C 1
ATOM 666 O O . ILE A 1 86 ? 31.312 -46.765 -26.938 1.00 49.16 86 ILE A O 1
ATOM 670 N N . SER A 1 87 ? 30.062 -47.327 -28.765 1.00 43.19 87 SER A N 1
ATOM 671 C CA . SER A 1 87 ? 30.573 -48.649 -29.122 1.00 43.19 87 SER A CA 1
ATOM 672 C C . SER A 1 87 ? 32.010 -48.625 -29.625 1.00 43.19 87 SER A C 1
ATOM 674 O O . SER A 1 87 ? 32.462 -47.551 -30.082 1.00 43.19 87 SER A O 1
#

Mean predicted aligned error: 11.7 Å

Foldseek 3Di:
DKAKFAQACQQWTDWLNDIDHQDNVRHRPIWIWDDDQFKTFTHDPRDTRDIGTDPDNDPSPDTDHDPPPPPPPPPPPDPDDDDDDDD

Solvent-accessible surface area (backbone atoms only — not comparable to full-atom values): 5697 Å² total; per-residue (Å²): 94,79,45,64,40,61,22,37,88,81,5,32,36,76,55,82,89,44,79,44,76,66,38,57,93,48,35,77,39,73,32,40,36,36,46,56,85,60,34,36,41,34,32,46,99,87,42,79,68,40,76,44,75,51,93,52,96,62,82,88,84,64,76,91,72,64,84,72,90,75,84,72,68,73,81,76,78,78,93,79,86,87,78,88,86,83,134

Organism: NCBI:txid887465

Secondary structure (DSSP, 8-state):
-EEEEEPPTTSEEEETTEEEE--GGGTT-EEEEEE-SSEEEEEETTEEEEEEE-S--S------PPPPTT-----------------

Sequence (87 aa):
MTVQRLVNANGRVMVAGQYMRVGALHSGKVVNVIVEDTHFRIVHEGEELAVHPSTSDKPITRVKAWPSRQSREPRQASPEDKASSIS